Protein AF-A0A957J3D4-F1 (afdb_monomer_lite)

Secondary structure (DSSP, 8-state):
-HHHHHHHHHHHHHHHHTSS--------------------------PPPPPPPPP-----------------------TTS----SS----GGG-SSHHHHHHHHHHHHHHHSS-SS--SSS-SS---TT--

pLDDT: mean 73.45, std 18.96, range [40.5, 98.0]

Structure (mmCIF, N/CA/C/O backbone):
data_AF-A0A957J3D4-F1
#
_entry.id   AF-A0A957J3D4-F1
#
loop_
_atom_site.group_PDB
_atom_site.id
_atom_site.type_symbol
_atom_site.label_atom_id
_atom_site.label_alt_id
_atom_site.label_comp_id
_atom_site.label_asym_id
_atom_site.label_entity_id
_atom_site.label_seq_id
_atom_site.pdbx_PDB_ins_code
_atom_site.Cartn_x
_atom_site.Cartn_y
_atom_site.Cartn_z
_atom_site.occupancy
_atom_site.B_iso_or_equiv
_atom_site.auth_seq_id
_atom_site.auth_comp_id
_atom_site.auth_asym_id
_atom_site.auth_atom_id
_atom_site.pdbx_PDB_model_num
ATOM 1 N N . MET A 1 1 ? 39.868 -39.308 -20.611 1.00 60.09 1 MET A N 1
ATOM 2 C CA . MET A 1 1 ? 39.806 -38.035 -21.366 1.00 60.09 1 MET A CA 1
ATOM 3 C C . MET A 1 1 ? 39.027 -36.911 -20.668 1.00 60.09 1 MET A C 1
ATOM 5 O O . MET A 1 1 ? 39.519 -35.801 -20.708 1.00 60.09 1 MET A O 1
ATOM 9 N N . GLY A 1 2 ? 37.89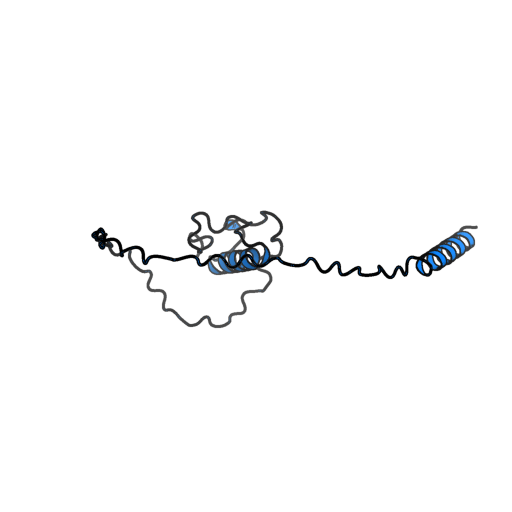3 -37.136 -19.983 1.00 60.03 2 GLY A N 1
ATOM 10 C CA . GLY A 1 2 ? 37.040 -36.027 -19.489 1.00 60.03 2 GLY A CA 1
ATOM 11 C C . GLY A 1 2 ? 37.547 -35.177 -18.306 1.00 60.03 2 GLY A C 1
ATOM 12 O O . GLY A 1 2 ? 37.153 -34.024 -18.177 1.00 60.03 2 GLY A O 1
ATOM 13 N N . ARG A 1 3 ? 38.441 -35.696 -17.450 1.00 62.94 3 ARG A N 1
ATOM 14 C CA . ARG A 1 3 ? 38.969 -34.930 -16.298 1.00 62.94 3 ARG A CA 1
ATOM 15 C C . ARG A 1 3 ? 40.010 -33.877 -16.693 1.00 62.94 3 ARG A C 1
ATOM 17 O O . ARG A 1 3 ? 40.103 -32.849 -16.040 1.00 62.94 3 ARG A O 1
ATOM 24 N N . LEU A 1 4 ? 40.753 -34.115 -17.777 1.00 59.59 4 LEU A N 1
ATOM 25 C CA . LEU A 1 4 ? 41.771 -33.184 -18.270 1.00 59.59 4 LEU A CA 1
ATOM 26 C C . LEU A 1 4 ? 41.123 -31.978 -18.972 1.00 59.59 4 LEU A C 1
ATOM 28 O O . LEU A 1 4 ? 41.558 -30.847 -18.791 1.00 59.59 4 LEU A O 1
ATOM 32 N N . THR A 1 5 ? 40.027 -32.209 -19.701 1.00 61.81 5 THR A N 1
ATOM 33 C CA . THR A 1 5 ? 39.263 -31.163 -20.397 1.00 61.81 5 THR A CA 1
ATOM 34 C C . THR A 1 5 ? 38.594 -30.190 -19.421 1.00 61.81 5 THR A C 1
ATOM 36 O O . THR A 1 5 ? 38.610 -28.987 -19.656 1.00 61.81 5 THR A O 1
ATOM 39 N N . ALA A 1 6 ? 38.065 -30.687 -18.297 1.00 67.69 6 ALA A N 1
ATOM 40 C CA . ALA A 1 6 ? 37.420 -29.852 -17.281 1.00 67.69 6 ALA A CA 1
ATOM 41 C C . ALA A 1 6 ? 38.406 -28.906 -16.571 1.00 67.69 6 ALA A C 1
ATOM 43 O O . ALA A 1 6 ? 38.085 -27.742 -16.355 1.00 67.69 6 ALA A O 1
ATOM 44 N N . VAL A 1 7 ? 39.624 -29.368 -16.265 1.00 71.56 7 VAL A N 1
ATOM 45 C CA . VAL A 1 7 ? 40.654 -28.534 -15.617 1.00 71.56 7 VAL A CA 1
ATOM 46 C C . VAL A 1 7 ? 41.143 -27.430 -16.557 1.00 71.56 7 VAL A C 1
ATOM 48 O O . VAL A 1 7 ? 41.279 -26.289 -16.130 1.00 71.56 7 VAL A O 1
ATOM 51 N N . ILE A 1 8 ? 41.323 -27.730 -17.848 1.00 70.31 8 ILE A N 1
ATOM 52 C CA . ILE A 1 8 ? 41.746 -26.737 -18.850 1.00 70.31 8 ILE A CA 1
ATOM 53 C C . ILE A 1 8 ? 40.672 -25.656 -19.044 1.00 70.31 8 ILE A C 1
ATOM 55 O O . ILE A 1 8 ? 41.004 -24.475 -19.093 1.00 70.31 8 ILE A O 1
ATOM 59 N N . ILE A 1 9 ? 39.389 -26.032 -19.098 1.00 68.12 9 ILE A N 1
ATOM 60 C CA . ILE A 1 9 ? 38.284 -25.069 -19.234 1.00 68.12 9 ILE A CA 1
ATOM 61 C C . ILE A 1 9 ? 38.184 -24.172 -17.995 1.00 68.12 9 ILE A C 1
ATOM 63 O O . ILE A 1 9 ? 38.050 -22.961 -18.144 1.00 68.12 9 ILE A O 1
ATOM 67 N N . ILE A 1 10 ? 38.309 -24.732 -16.787 1.00 67.19 10 ILE A N 1
ATOM 68 C CA . ILE A 1 10 ? 38.270 -23.953 -15.540 1.00 67.19 10 ILE A CA 1
ATOM 69 C C . ILE A 1 10 ? 39.477 -23.004 -15.459 1.00 67.19 10 ILE A C 1
ATOM 71 O O . ILE A 1 10 ? 39.300 -21.825 -15.165 1.00 67.19 10 ILE A O 1
ATOM 75 N N . SER A 1 11 ? 40.687 -23.461 -15.797 1.00 64.62 11 SER A N 1
ATOM 76 C CA . SER A 1 11 ? 41.880 -22.601 -15.821 1.00 64.62 11 SER A CA 1
ATOM 77 C C . SER A 1 11 ? 41.796 -21.480 -16.864 1.00 64.62 11 SER A C 1
ATOM 79 O O . SER A 1 11 ? 42.238 -20.367 -16.584 1.00 64.62 11 SER A O 1
ATOM 81 N N . LEU A 1 12 ? 41.201 -21.731 -18.035 1.00 64.69 12 LEU A N 1
ATOM 82 C CA . LEU A 1 12 ? 40.976 -20.694 -19.048 1.00 64.69 12 LEU A CA 1
ATOM 83 C C . LEU A 1 12 ? 39.881 -19.701 -18.624 1.00 64.69 12 LEU A C 1
ATOM 85 O O . LEU A 1 12 ? 40.039 -18.505 -18.854 1.00 64.69 12 LEU A O 1
ATOM 89 N N . LEU A 1 13 ? 38.820 -20.155 -17.947 1.00 60.91 13 LEU A N 1
ATOM 90 C CA . LEU A 1 13 ? 37.770 -19.274 -17.418 1.00 60.91 13 LEU A CA 1
ATOM 91 C C . LEU A 1 13 ? 38.302 -18.321 -16.337 1.00 60.91 13 LEU A C 1
ATOM 93 O O . LEU A 1 13 ? 37.960 -17.142 -16.342 1.00 60.91 13 LEU A O 1
ATOM 97 N N . PHE A 1 14 ? 39.176 -18.803 -15.448 1.00 58.62 14 PHE A N 1
ATOM 98 C CA . PHE A 1 14 ? 39.793 -17.966 -14.412 1.00 58.62 14 PHE A CA 1
ATOM 99 C C . PHE A 1 14 ? 40.792 -16.942 -14.976 1.00 58.62 14 PHE A C 1
ATOM 101 O O . PHE A 1 14 ? 40.936 -15.863 -14.404 1.00 58.62 14 PHE A O 1
ATOM 108 N N . LEU A 1 15 ? 41.438 -17.227 -16.113 1.00 54.91 15 LEU A N 1
ATOM 109 C CA . LEU A 1 15 ? 42.346 -16.280 -16.770 1.00 54.91 15 LEU A CA 1
ATOM 110 C C . LEU A 1 15 ? 41.597 -15.084 -17.397 1.00 54.91 15 LEU A C 1
ATOM 112 O O . LEU A 1 15 ? 42.123 -13.974 -17.423 1.00 54.91 15 LEU A O 1
ATOM 116 N N . PHE A 1 16 ? 40.361 -15.286 -17.869 1.00 53.38 16 PHE A N 1
ATOM 117 C CA . PHE A 1 16 ? 39.562 -14.233 -18.513 1.00 53.38 16 PHE A CA 1
ATOM 118 C C . PHE A 1 16 ? 38.962 -13.208 -17.534 1.00 53.38 16 PHE A C 1
ATOM 120 O O . PHE A 1 16 ? 38.692 -12.079 -17.938 1.00 53.38 16 PHE A O 1
ATOM 127 N N . VAL A 1 17 ? 38.790 -13.548 -16.251 1.00 55.28 17 VAL A N 1
ATOM 128 C CA . VAL A 1 17 ? 38.178 -12.641 -15.255 1.00 55.28 17 VAL A CA 1
ATOM 129 C C . VAL A 1 17 ? 39.142 -11.533 -14.791 1.00 55.28 17 VAL A C 1
ATOM 131 O O . VAL A 1 17 ? 38.692 -10.473 -14.367 1.00 55.28 17 VAL A O 1
ATOM 134 N N . ALA A 1 18 ? 40.462 -11.714 -14.912 1.00 54.38 18 ALA A N 1
ATOM 135 C CA . ALA A 1 18 ? 41.445 -10.788 -14.331 1.00 54.38 18 ALA A CA 1
ATOM 136 C C . ALA A 1 18 ? 41.896 -9.623 -15.242 1.00 54.38 18 ALA A C 1
ATOM 138 O O . ALA A 1 18 ? 42.613 -8.744 -14.772 1.00 54.38 18 ALA A O 1
ATOM 139 N N . VAL A 1 19 ? 41.518 -9.594 -16.529 1.00 57.97 19 VAL A N 1
ATOM 140 C CA . VAL A 1 19 ? 42.089 -8.638 -17.514 1.00 57.97 19 VAL A CA 1
ATOM 141 C C . VAL A 1 19 ? 41.066 -7.603 -18.029 1.00 57.97 19 VAL A C 1
ATOM 143 O O . VAL A 1 19 ? 41.390 -6.731 -18.832 1.00 57.97 19 VAL A O 1
ATOM 146 N N . GLY A 1 20 ? 39.819 -7.634 -17.554 1.00 54.50 20 GLY A N 1
ATOM 147 C CA . GLY A 1 20 ? 38.741 -6.797 -18.084 1.00 54.50 20 GLY A CA 1
ATOM 148 C C . GLY A 1 20 ? 38.520 -5.469 -17.353 1.00 54.50 20 GLY A C 1
ATOM 149 O O . GLY A 1 20 ? 37.777 -5.429 -16.383 1.00 54.50 20 GLY A O 1
ATOM 150 N N . PHE A 1 21 ? 39.049 -4.386 -17.930 1.00 53.34 21 PHE A N 1
ATOM 151 C CA . PHE A 1 21 ? 38.517 -3.012 -17.863 1.00 53.34 21 PHE A CA 1
ATOM 152 C C . PHE A 1 21 ? 38.708 -2.199 -16.569 1.00 53.34 21 PHE A C 1
ATOM 154 O O . PHE A 1 21 ? 37.761 -1.835 -15.878 1.00 53.34 21 PHE A O 1
ATOM 161 N N . ALA A 1 22 ? 39.943 -1.744 -16.349 1.00 52.41 22 ALA A N 1
ATOM 162 C CA . ALA A 1 22 ? 40.174 -0.433 -15.747 1.00 52.41 22 ALA A CA 1
ATOM 163 C C . ALA A 1 22 ? 40.125 0.638 -16.854 1.00 52.41 22 ALA A C 1
ATOM 165 O O . ALA A 1 22 ? 41.043 0.734 -17.666 1.00 52.41 22 ALA A O 1
ATOM 166 N N . ALA A 1 23 ? 39.059 1.439 -16.891 1.00 62.59 23 ALA A N 1
ATOM 167 C CA . ALA A 1 23 ? 38.985 2.658 -17.693 1.00 62.59 23 ALA A CA 1
ATOM 168 C C . ALA A 1 23 ? 38.685 3.845 -16.761 1.00 62.59 23 ALA A C 1
ATOM 170 O O . ALA A 1 23 ? 37.575 3.930 -16.238 1.00 62.59 23 ALA A O 1
ATOM 171 N N . PRO A 1 24 ? 39.641 4.758 -16.511 1.00 55.19 24 PRO A N 1
ATOM 172 C CA . PRO A 1 24 ? 39.335 6.031 -15.881 1.00 55.19 24 PRO A CA 1
ATOM 173 C C . PRO A 1 24 ? 38.788 6.989 -16.947 1.00 55.19 24 PRO A C 1
ATOM 175 O O . PRO A 1 24 ? 39.528 7.517 -17.776 1.00 55.19 24 PRO A O 1
ATOM 178 N N . SER A 1 25 ? 37.474 7.201 -16.940 1.00 59.31 25 SER A N 1
ATOM 179 C CA . SER A 1 25 ? 36.830 8.250 -17.729 1.00 59.31 25 SER A CA 1
ATOM 180 C C . SER A 1 25 ? 37.227 9.612 -17.159 1.00 59.31 25 SER A C 1
ATOM 182 O O . SER A 1 25 ? 36.832 9.970 -16.050 1.00 59.31 25 SER A O 1
ATOM 184 N N . ALA A 1 26 ? 38.030 10.360 -17.912 1.00 55.94 26 ALA A N 1
ATOM 185 C CA . ALA A 1 26 ? 38.356 11.750 -17.630 1.00 55.94 26 ALA A CA 1
ATOM 186 C C . ALA A 1 26 ? 37.071 12.597 -17.604 1.00 55.94 26 ALA A C 1
ATOM 188 O O . ALA A 1 26 ? 36.342 12.662 -18.594 1.00 55.94 26 ALA A O 1
ATOM 189 N N . GLN A 1 27 ? 36.792 13.242 -16.472 1.00 54.44 27 GLN A N 1
ATOM 190 C CA . GLN A 1 27 ? 35.750 14.260 -16.365 1.00 54.44 27 GLN A CA 1
ATOM 191 C C . GLN A 1 27 ? 36.258 15.536 -17.048 1.00 54.44 27 GLN A C 1
ATOM 193 O O . GLN A 1 27 ? 37.326 16.044 -16.714 1.00 54.44 27 GLN A O 1
ATOM 198 N N . SER A 1 28 ? 35.522 16.020 -18.048 1.00 53.09 28 SER A N 1
ATOM 199 C CA . SER A 1 28 ? 35.692 17.362 -18.610 1.00 53.09 28 SER A CA 1
ATOM 200 C C . SER A 1 28 ? 34.577 18.242 -18.067 1.00 53.09 28 SER A C 1
ATOM 202 O O . SER A 1 28 ? 33.459 18.216 -18.579 1.00 53.09 28 SER A O 1
ATOM 204 N N . ASP A 1 29 ? 34.881 19.012 -17.026 1.00 57.81 29 ASP A N 1
ATOM 205 C CA . ASP A 1 29 ? 34.014 20.080 -16.539 1.00 57.81 29 ASP A CA 1
ATOM 206 C C . ASP A 1 29 ? 34.038 21.240 -17.542 1.00 57.81 29 ASP A C 1
ATOM 208 O O . ASP A 1 29 ? 34.923 22.098 -17.535 1.00 57.81 29 ASP A O 1
ATOM 212 N N . VAL A 1 30 ? 33.063 21.260 -18.450 1.00 56.44 30 VAL A N 1
ATOM 213 C CA . VAL A 1 30 ? 32.801 22.423 -19.301 1.00 56.44 30 VAL A CA 1
ATOM 214 C C . VAL A 1 30 ? 31.987 23.416 -18.479 1.00 56.44 30 VAL A C 1
ATOM 216 O O . VAL A 1 30 ? 30.764 23.332 -18.393 1.00 56.44 30 VAL A O 1
ATOM 219 N N . ALA A 1 31 ? 32.681 24.366 -17.859 1.00 57.16 31 ALA A N 1
ATOM 220 C CA . ALA A 1 31 ? 32.061 25.521 -17.228 1.00 57.16 31 ALA A CA 1
ATOM 221 C C . ALA A 1 31 ? 31.404 26.406 -18.303 1.00 57.16 31 ALA A C 1
ATOM 223 O O . ALA A 1 31 ? 32.066 27.177 -18.999 1.00 57.16 31 ALA A O 1
ATOM 224 N N . THR A 1 32 ? 30.087 26.295 -18.453 1.00 65.00 32 THR A N 1
ATOM 225 C CA . THR A 1 32 ? 29.286 27.238 -19.241 1.00 65.00 32 THR A CA 1
ATOM 226 C C . THR A 1 32 ? 29.108 28.544 -18.458 1.00 65.00 32 THR A C 1
ATOM 228 O O . THR A 1 32 ? 28.650 28.487 -17.313 1.00 65.00 32 THR A O 1
ATOM 231 N N . PRO A 1 33 ? 29.395 29.730 -19.026 1.00 60.59 33 PRO A N 1
ATOM 232 C CA . PRO A 1 33 ? 29.060 30.986 -18.370 1.00 60.59 33 PRO A CA 1
ATOM 233 C C . PRO A 1 33 ? 27.540 31.195 -18.402 1.00 60.59 33 PRO A C 1
ATOM 235 O O . PRO A 1 33 ? 26.954 31.455 -19.453 1.00 60.59 33 PRO A O 1
ATOM 238 N N . VAL A 1 34 ? 26.891 31.085 -17.241 1.00 63.59 34 VAL A N 1
ATOM 239 C CA . VAL A 1 34 ? 25.493 31.497 -17.063 1.00 63.59 34 VAL A CA 1
ATOM 240 C C . VAL A 1 34 ? 25.444 33.022 -17.153 1.00 63.59 34 VAL A C 1
ATOM 242 O O . VAL A 1 34 ? 25.849 33.733 -16.235 1.00 63.59 34 VAL A O 1
ATOM 245 N N . VAL A 1 35 ? 24.969 33.535 -18.286 1.00 60.44 35 VAL A N 1
ATOM 246 C CA . VAL A 1 35 ? 24.679 34.959 -18.480 1.00 60.44 35 VAL A CA 1
ATOM 247 C C . VAL A 1 35 ? 23.399 35.283 -17.709 1.00 60.44 35 VAL A C 1
ATOM 249 O O . VAL A 1 35 ? 22.290 35.043 -18.184 1.00 60.44 35 VAL A O 1
ATOM 252 N N . ILE A 1 36 ? 23.549 35.798 -16.488 1.00 62.97 36 ILE A N 1
ATOM 253 C CA . ILE A 1 36 ? 22.423 36.207 -15.642 1.00 62.97 36 ILE A CA 1
ATOM 254 C C . ILE A 1 36 ? 21.930 37.579 -16.115 1.00 62.97 36 ILE A C 1
ATOM 256 O O . ILE A 1 36 ? 22.400 38.624 -15.663 1.00 62.97 36 ILE A O 1
ATOM 260 N N . ILE A 1 37 ? 20.975 37.571 -17.040 1.00 62.22 37 ILE A N 1
ATOM 261 C CA . ILE A 1 37 ? 20.265 38.765 -17.510 1.00 62.22 37 ILE A CA 1
ATOM 262 C C . ILE A 1 37 ? 19.408 39.306 -16.352 1.00 62.22 37 ILE A C 1
ATOM 264 O O . ILE A 1 37 ? 18.301 38.836 -16.104 1.00 62.22 37 ILE A O 1
ATOM 268 N N . HIS A 1 38 ? 19.942 40.270 -15.597 1.00 62.84 38 HIS A N 1
ATOM 269 C CA . HIS A 1 38 ? 19.211 40.990 -14.551 1.00 62.84 38 HIS A CA 1
ATOM 270 C C . HIS A 1 38 ? 18.255 41.999 -15.196 1.00 62.84 38 HIS A C 1
ATOM 272 O O . HIS A 1 38 ? 18.585 43.175 -15.347 1.00 62.84 38 HIS A O 1
ATOM 278 N N . LEU A 1 39 ? 17.067 41.543 -15.589 1.00 68.38 39 LEU A N 1
ATOM 279 C CA . LEU A 1 39 ? 15.963 42.443 -15.903 1.00 68.38 39 LEU A CA 1
ATOM 280 C C . LEU A 1 39 ? 15.158 42.689 -14.615 1.00 68.38 39 LEU A C 1
ATOM 282 O O . LEU A 1 39 ? 14.777 41.715 -13.962 1.00 68.38 39 LEU A O 1
ATOM 286 N N . PRO A 1 40 ? 14.888 43.946 -14.211 1.00 68.38 40 PRO A N 1
ATOM 287 C CA . PRO A 1 40 ? 14.060 44.209 -13.043 1.00 68.38 40 PRO A CA 1
ATOM 288 C C . PRO A 1 40 ? 12.616 43.805 -13.354 1.00 68.38 40 PRO A C 1
ATOM 290 O O . PRO A 1 40 ? 11.874 44.533 -14.013 1.00 68.38 40 PRO A O 1
ATOM 293 N N . ILE A 1 41 ? 12.216 42.620 -12.892 1.00 63.00 41 ILE A N 1
ATOM 294 C CA . ILE A 1 41 ? 10.819 42.191 -12.903 1.00 63.00 41 ILE A CA 1
ATOM 295 C C . ILE A 1 41 ? 10.095 43.027 -11.844 1.00 63.00 41 ILE A C 1
ATOM 297 O O . ILE A 1 41 ? 10.197 42.770 -10.646 1.00 63.00 41 ILE A O 1
ATOM 301 N N . ILE A 1 42 ? 9.376 44.055 -12.288 1.00 63.16 42 ILE A N 1
ATOM 302 C CA . ILE A 1 42 ? 8.444 44.799 -11.439 1.00 63.16 42 ILE A CA 1
ATOM 303 C C . ILE A 1 42 ? 7.187 43.935 -11.291 1.00 63.16 42 ILE A C 1
ATOM 305 O O . ILE A 1 42 ? 6.302 43.952 -12.143 1.00 63.16 42 ILE A O 1
ATOM 309 N N . ILE A 1 43 ? 7.129 43.139 -10.222 1.00 61.59 43 ILE A N 1
ATOM 310 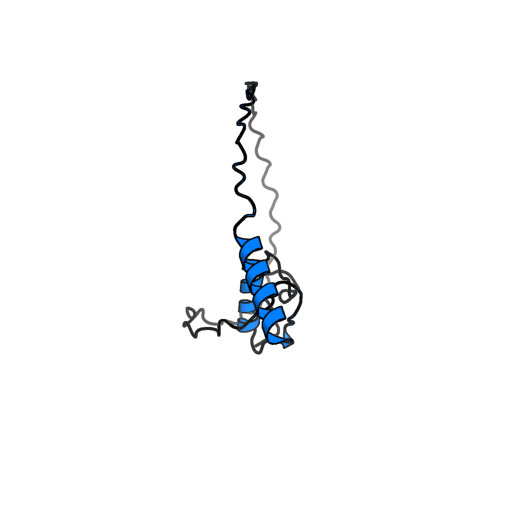C CA . ILE A 1 43 ? 5.948 42.351 -9.856 1.00 61.59 43 ILE A CA 1
ATOM 311 C C . ILE A 1 43 ? 4.967 43.302 -9.158 1.00 61.59 43 ILE A C 1
ATOM 313 O O . ILE A 1 43 ? 5.208 43.730 -8.031 1.00 61.59 43 ILE A O 1
ATOM 317 N N . GLN A 1 44 ? 3.877 43.680 -9.828 1.00 72.31 44 GLN A N 1
ATOM 318 C CA . GLN A 1 44 ? 2.775 44.388 -9.172 1.00 72.31 44 GLN A CA 1
ATOM 319 C C . GLN A 1 44 ? 1.977 43.400 -8.300 1.00 72.31 44 GLN A C 1
ATOM 321 O O . GLN A 1 44 ? 1.737 42.274 -8.741 1.00 72.31 44 GLN A O 1
ATOM 326 N N . PRO A 1 45 ? 1.542 43.782 -7.083 1.00 64.88 45 PRO A N 1
ATOM 327 C CA . PRO A 1 45 ? 0.683 42.935 -6.268 1.00 64.88 45 PRO A CA 1
ATOM 328 C C . PRO A 1 45 ? -0.689 42.814 -6.934 1.00 64.88 45 PRO A C 1
ATOM 330 O O . PRO A 1 45 ? -1.422 43.792 -7.084 1.00 64.88 45 PRO A O 1
ATOM 333 N N . ILE A 1 46 ? -1.023 41.596 -7.347 1.00 67.25 46 ILE A N 1
ATOM 334 C CA . ILE A 1 46 ? -2.333 41.245 -7.886 1.00 67.25 46 ILE A CA 1
ATOM 335 C C . ILE A 1 46 ? -3.322 41.379 -6.723 1.00 67.25 46 ILE A C 1
ATOM 337 O O . ILE A 1 46 ? -3.206 40.672 -5.723 1.00 67.25 46 ILE A O 1
ATOM 341 N N . GLY A 1 47 ? -4.242 42.342 -6.820 1.00 66.00 47 GLY A N 1
ATOM 342 C CA . GLY A 1 47 ? -5.276 42.563 -5.813 1.00 66.00 47 GLY A CA 1
ATOM 343 C C . GLY A 1 47 ? -6.039 41.270 -5.521 1.00 66.00 47 GLY A C 1
ATOM 344 O O . GLY A 1 47 ? -6.426 40.549 -6.440 1.00 66.00 47 GLY A O 1
ATOM 345 N N . SER A 1 48 ? -6.214 40.971 -4.234 1.00 74.75 48 SER A N 1
ATOM 346 C CA . SER A 1 48 ? -6.886 39.761 -3.757 1.00 74.75 48 SER A CA 1
ATOM 347 C C . SER A 1 48 ? -8.309 39.674 -4.327 1.00 74.75 48 SER A C 1
ATOM 349 O O . SER A 1 48 ? -9.052 40.655 -4.209 1.00 74.75 48 SER A O 1
ATOM 351 N N . PRO A 1 49 ? -8.729 38.537 -4.915 1.00 77.69 49 PRO A N 1
ATOM 352 C CA . PRO A 1 49 ? -10.114 38.370 -5.333 1.00 77.69 49 PRO A CA 1
ATOM 353 C C . PRO A 1 49 ? -11.044 38.400 -4.105 1.00 77.69 49 PRO A C 1
ATOM 355 O O . PRO A 1 49 ? -10.638 37.972 -3.018 1.00 77.69 49 PRO A O 1
ATOM 358 N N . PRO A 1 50 ? -12.281 38.911 -4.248 1.00 77.56 50 PRO A N 1
ATOM 359 C CA . PRO A 1 50 ? -13.270 38.877 -3.176 1.00 77.56 50 PRO A CA 1
ATOM 360 C C . PRO A 1 50 ? -13.584 37.419 -2.792 1.00 77.56 50 PRO A C 1
ATOM 362 O O . PRO A 1 50 ? -13.616 36.558 -3.676 1.00 77.56 50 PRO A O 1
ATOM 365 N N . PRO A 1 51 ? -13.826 37.115 -1.503 1.00 73.62 51 PRO A N 1
ATOM 366 C CA . PRO A 1 51 ? -14.194 35.768 -1.088 1.00 73.62 51 PRO A CA 1
ATOM 367 C C . PRO A 1 51 ? -15.536 35.384 -1.722 1.00 73.62 51 PRO A C 1
ATOM 369 O O . PRO A 1 51 ? -16.560 36.031 -1.495 1.00 73.62 51 PRO A O 1
ATOM 372 N N . LEU A 1 52 ? -15.517 34.333 -2.542 1.00 74.19 52 LEU A N 1
ATOM 373 C CA . LEU A 1 52 ? -16.718 33.688 -3.064 1.00 74.19 52 LEU A CA 1
ATOM 374 C C . LEU A 1 52 ? -17.493 33.069 -1.881 1.00 74.19 52 LEU A C 1
ATOM 376 O O . LEU A 1 52 ? -16.855 32.458 -1.021 1.00 74.19 52 LEU A O 1
ATOM 380 N N . PRO A 1 53 ? -18.832 33.203 -1.790 1.00 67.25 53 PRO A N 1
ATOM 381 C CA . PRO A 1 53 ? -19.594 32.570 -0.720 1.00 67.25 53 PRO A CA 1
ATOM 382 C C . PRO A 1 53 ? -19.455 31.047 -0.813 1.00 67.25 53 PRO A C 1
ATOM 384 O O . PRO A 1 53 ? -19.848 30.430 -1.803 1.00 67.25 53 PRO A O 1
ATOM 387 N N . THR A 1 54 ? -18.882 30.446 0.227 1.00 70.88 54 THR A N 1
ATOM 388 C CA . THR A 1 54 ? -18.757 28.997 0.383 1.00 70.88 54 THR A CA 1
ATOM 389 C C . THR A 1 54 ? -20.155 28.368 0.430 1.00 70.88 54 THR A C 1
ATOM 391 O O . THR A 1 54 ? -20.947 28.755 1.296 1.00 70.88 54 THR A O 1
ATOM 394 N N . PRO A 1 55 ? -20.503 27.406 -0.446 1.00 63.00 55 PRO A N 1
ATOM 395 C CA . PRO A 1 55 ? -21.727 26.638 -0.274 1.00 63.00 55 PRO A CA 1
ATOM 396 C C . PRO A 1 55 ? -21.622 25.833 1.025 1.00 63.00 55 PRO A C 1
ATOM 398 O O . PRO A 1 55 ? -20.749 24.982 1.186 1.00 63.00 55 PRO A O 1
ATOM 401 N N . LEU A 1 56 ? -22.508 26.136 1.973 1.00 65.00 56 LEU A N 1
ATOM 402 C CA . LEU A 1 56 ? -22.657 25.402 3.222 1.00 65.00 56 LEU A CA 1
ATOM 403 C C . LEU A 1 56 ? -23.301 24.048 2.908 1.00 65.00 56 LEU A C 1
ATOM 405 O O . LEU A 1 56 ? -24.524 23.927 2.859 1.00 65.00 56 LEU A O 1
ATOM 409 N N . LEU A 1 57 ? -22.476 23.034 2.658 1.00 47.31 57 LEU A N 1
ATOM 410 C CA . LEU A 1 57 ? -22.944 21.656 2.601 1.00 47.31 57 LEU A CA 1
ATOM 411 C C . LEU A 1 57 ? -23.327 21.228 4.020 1.00 47.31 57 LEU A C 1
ATOM 413 O O . LEU A 1 57 ? -22.485 21.107 4.909 1.00 47.31 57 LEU A O 1
ATOM 417 N N . THR A 1 58 ? -24.625 21.029 4.234 1.00 58.62 58 THR A N 1
ATOM 418 C CA . THR A 1 58 ? -25.169 20.365 5.417 1.00 58.62 58 THR A CA 1
ATOM 419 C C . THR A 1 58 ? -24.652 18.929 5.443 1.00 58.62 58 THR A C 1
ATOM 421 O O . THR A 1 58 ? -25.184 18.054 4.762 1.00 58.62 58 THR A O 1
ATOM 424 N N . ALA A 1 59 ? -23.598 18.688 6.224 1.00 46.69 59 ALA A N 1
ATOM 425 C CA . ALA A 1 59 ? -23.146 17.348 6.558 1.00 46.69 59 ALA A CA 1
ATOM 426 C C . ALA A 1 59 ? -24.261 16.645 7.346 1.00 46.69 59 ALA A C 1
ATOM 428 O O . ALA A 1 59 ? -24.497 16.924 8.521 1.00 46.69 59 ALA A O 1
ATOM 429 N N . THR A 1 60 ? -24.985 15.757 6.670 1.00 48.31 60 THR A N 1
ATOM 430 C CA . THR A 1 60 ? -25.817 14.758 7.338 1.00 48.31 60 THR A CA 1
ATOM 431 C C . THR A 1 60 ? -24.854 13.768 7.980 1.00 48.31 60 THR A C 1
ATOM 433 O O . THR A 1 60 ? -24.067 13.137 7.280 1.00 48.31 60 THR A O 1
ATOM 436 N N . ALA A 1 61 ? -24.859 13.705 9.311 1.00 42.31 61 ALA A N 1
ATOM 437 C CA . ALA A 1 61 ? -24.009 12.814 10.087 1.00 42.31 61 ALA A CA 1
ATOM 438 C C . ALA A 1 61 ? -24.226 11.356 9.650 1.00 42.31 61 ALA A C 1
ATOM 440 O O . ALA A 1 61 ? -25.290 10.780 9.879 1.00 42.31 61 ALA A O 1
ATOM 441 N N . SER A 1 62 ? -23.206 10.783 9.015 1.00 53.69 62 SER A N 1
ATOM 442 C CA . SER A 1 62 ? -23.057 9.341 8.841 1.00 53.69 62 SER A CA 1
ATOM 443 C C . SER A 1 62 ? -22.728 8.727 10.209 1.00 53.69 62 SER A C 1
ATOM 445 O O . SER A 1 62 ? -21.938 9.326 10.949 1.00 53.69 62 SER A O 1
ATOM 447 N N . PRO A 1 63 ? -23.335 7.595 10.613 1.00 50.06 63 PRO A N 1
ATOM 448 C CA . PRO A 1 63 ? -23.045 6.991 11.903 1.00 50.06 63 PRO A CA 1
ATOM 449 C C . PRO A 1 6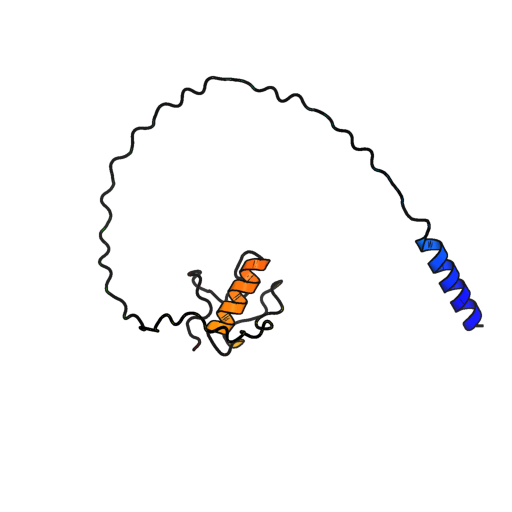3 ? -21.595 6.507 11.922 1.00 50.06 63 PRO A C 1
ATOM 451 O O . PRO A 1 63 ? -21.221 5.565 11.235 1.00 50.06 63 PRO A O 1
ATOM 454 N N . THR A 1 64 ? -20.787 7.162 12.744 1.00 47.31 64 THR A N 1
ATOM 455 C CA . THR A 1 64 ? -19.482 6.694 13.196 1.00 47.31 64 THR A CA 1
ATOM 456 C C . THR A 1 64 ? -19.631 5.287 13.792 1.00 47.31 64 THR A C 1
ATOM 458 O O . THR A 1 64 ? -20.282 5.160 14.836 1.00 47.31 64 THR A O 1
ATOM 461 N N . PRO A 1 65 ? -19.016 4.221 13.243 1.00 50.22 65 PRO A N 1
ATOM 462 C CA . PRO A 1 65 ? -18.600 3.132 14.103 1.00 50.22 65 PRO A CA 1
ATOM 463 C C . PRO A 1 65 ? -17.515 3.715 15.006 1.00 50.22 65 PRO A C 1
ATOM 465 O O . PRO A 1 65 ? -16.387 3.982 14.602 1.00 50.22 65 PRO A O 1
ATOM 468 N N . SER A 1 66 ? -17.918 4.013 16.236 1.00 53.47 66 SER A N 1
ATOM 469 C CA . SER A 1 66 ? -17.048 4.411 17.331 1.00 53.47 66 SER A CA 1
ATOM 470 C C . SER A 1 66 ? -16.153 3.226 17.700 1.00 53.47 66 SER A C 1
ATOM 472 O O . SER A 1 66 ? -16.376 2.557 18.707 1.00 53.47 66 SER A O 1
ATOM 474 N N . GLY A 1 67 ? -15.151 2.950 16.870 1.00 47.22 67 GLY A N 1
ATOM 475 C CA . GLY A 1 67 ? -13.977 2.189 17.255 1.00 47.22 67 GLY A CA 1
ATOM 476 C C . GLY A 1 67 ? -13.061 3.126 18.026 1.00 47.22 67 GLY A C 1
ATOM 477 O O . GLY A 1 67 ? -12.464 4.032 17.456 1.00 47.22 67 GLY A O 1
ATOM 478 N N . THR A 1 68 ? -13.006 2.950 19.342 1.00 40.50 68 THR A N 1
ATOM 479 C CA . THR A 1 68 ? -12.000 3.543 20.222 1.00 40.50 68 THR A CA 1
ATOM 480 C C . THR A 1 68 ? -10.636 3.533 19.531 1.00 40.50 68 THR A C 1
ATOM 482 O O . THR A 1 68 ? -10.126 2.459 19.219 1.00 40.50 68 THR A O 1
ATOM 485 N N . ALA A 1 69 ? -10.038 4.709 19.321 1.00 47.34 69 ALA A N 1
ATOM 486 C CA . ALA A 1 69 ? -8.633 4.840 18.951 1.00 47.34 69 ALA A CA 1
ATOM 487 C C . ALA A 1 69 ? -7.777 4.345 20.126 1.00 47.34 69 ALA A C 1
ATOM 489 O O . ALA A 1 69 ? -7.308 5.115 20.965 1.00 47.34 69 ALA A O 1
ATOM 490 N N . VAL A 1 70 ? -7.648 3.025 20.231 1.00 45.19 70 VAL A N 1
ATOM 491 C CA . VAL A 1 70 ? -6.600 2.386 21.010 1.00 45.19 70 VAL A CA 1
ATOM 492 C C . VAL A 1 70 ? -5.316 2.645 20.218 1.00 45.19 70 VAL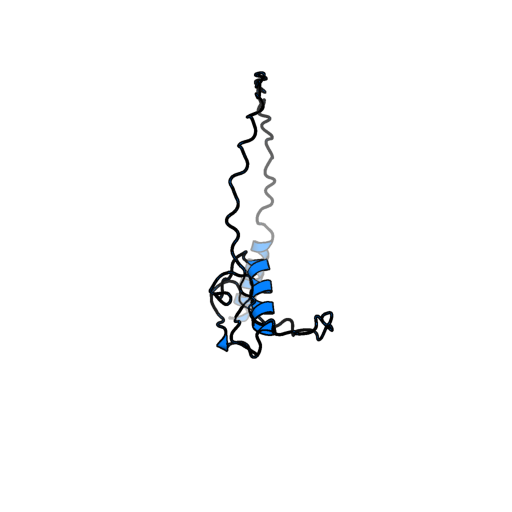 A C 1
ATOM 494 O O . VAL A 1 70 ? -5.302 2.375 19.014 1.00 45.19 70 VAL A O 1
ATOM 497 N N . PRO A 1 71 ? -4.253 3.202 20.829 1.00 49.12 71 PRO A N 1
ATOM 498 C CA . PRO A 1 71 ? -2.949 3.258 20.175 1.00 49.12 71 PRO A CA 1
ATOM 499 C C . PRO A 1 71 ? -2.621 1.842 19.695 1.00 49.12 71 PRO A C 1
ATOM 501 O O . PRO A 1 71 ? -2.870 0.912 20.469 1.00 49.12 71 PRO A O 1
ATOM 504 N N . PRO A 1 72 ? -2.137 1.646 18.454 1.00 51.09 72 PRO A N 1
ATOM 505 C CA . PRO A 1 72 ? -1.872 0.314 17.941 1.00 51.09 72 PRO A CA 1
ATOM 506 C C . PRO A 1 72 ? -0.951 -0.376 18.941 1.00 51.09 72 PRO A C 1
ATOM 508 O O . PRO A 1 72 ? 0.215 -0.022 19.100 1.00 51.09 72 PRO A O 1
ATOM 511 N N . THR A 1 73 ? -1.512 -1.323 19.693 1.00 44.78 73 THR A N 1
ATOM 512 C CA . THR A 1 73 ? -0.702 -2.327 20.358 1.00 44.78 73 THR A CA 1
ATOM 513 C C . THR A 1 73 ? 0.036 -2.972 19.205 1.00 44.78 73 THR A C 1
ATOM 515 O O . THR A 1 73 ? -0.629 -3.501 18.315 1.00 44.78 73 THR A O 1
ATOM 518 N N . GLU A 1 74 ? 1.365 -2.849 19.181 1.00 49.53 74 GLU A N 1
ATOM 519 C CA . GLU A 1 74 ? 2.278 -3.572 18.292 1.00 49.53 74 GLU A CA 1
ATOM 520 C C . GLU A 1 74 ? 2.074 -5.086 18.479 1.00 49.53 74 GLU A C 1
ATOM 522 O O . GLU A 1 74 ? 2.908 -5.817 19.005 1.00 49.53 74 GLU A O 1
ATOM 527 N N . THR A 1 75 ? 0.921 -5.592 18.059 1.00 49.50 75 THR A N 1
ATOM 528 C CA . THR A 1 75 ? 0.804 -6.946 17.565 1.00 49.50 75 THR A CA 1
ATOM 529 C C . THR A 1 75 ? 1.517 -6.853 16.240 1.00 49.50 75 THR A C 1
ATOM 531 O O . THR A 1 75 ? 0.983 -6.259 15.308 1.00 49.50 75 THR A O 1
ATOM 534 N N . ALA A 1 76 ? 2.776 -7.288 16.214 1.00 57.19 76 ALA A N 1
ATOM 535 C CA . ALA A 1 76 ? 3.593 -7.303 15.017 1.00 57.19 76 ALA A CA 1
ATOM 536 C C . ALA A 1 76 ? 2.776 -7.943 13.890 1.00 57.19 76 ALA A C 1
ATOM 538 O O . ALA A 1 76 ? 2.623 -9.165 13.845 1.00 57.19 76 ALA A O 1
ATOM 539 N N . VAL A 1 77 ? 2.201 -7.104 13.024 1.00 60.09 77 VAL A N 1
ATOM 540 C CA . VAL A 1 77 ? 1.555 -7.563 11.804 1.00 60.09 77 VAL A CA 1
ATOM 541 C C . VAL A 1 77 ? 2.659 -8.313 11.069 1.00 60.09 77 VAL A C 1
ATOM 543 O O . VAL A 1 77 ? 3.756 -7.759 10.912 1.00 60.09 77 VAL A O 1
ATOM 546 N N . PRO A 1 78 ? 2.458 -9.596 10.729 1.00 56.84 78 PRO A N 1
ATOM 547 C CA . PRO A 1 78 ? 3.511 -10.383 10.119 1.00 56.84 78 PRO A CA 1
ATOM 5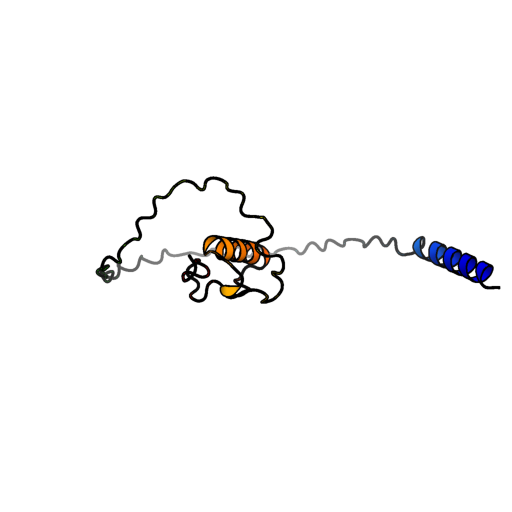48 C C . PRO A 1 78 ? 4.011 -9.625 8.892 1.00 56.84 78 PRO A C 1
ATOM 550 O O . PRO A 1 78 ? 3.238 -9.338 7.992 1.00 56.84 78 PRO A O 1
ATOM 553 N N . PHE A 1 79 ? 5.308 -9.315 8.843 1.00 53.28 79 PHE A N 1
ATOM 554 C CA . PHE A 1 79 ? 5.993 -8.565 7.772 1.00 53.28 79 PHE A CA 1
ATOM 555 C C . PHE A 1 79 ? 5.890 -9.222 6.368 1.00 53.28 79 PHE A C 1
ATOM 557 O O . PHE A 1 79 ? 6.561 -8.842 5.418 1.00 53.28 79 PHE A O 1
ATOM 564 N N . GLN A 1 80 ? 5.062 -10.252 6.227 1.00 63.22 80 GLN A N 1
ATOM 565 C CA . GLN A 1 80 ? 4.854 -11.049 5.028 1.00 63.22 80 GLN A CA 1
ATOM 566 C C . GLN A 1 80 ? 3.499 -10.765 4.368 1.00 63.22 80 GLN A C 1
ATOM 568 O O . GLN A 1 80 ? 3.044 -11.582 3.576 1.00 63.22 80 GLN A O 1
ATOM 573 N N . VAL A 1 81 ? 2.836 -9.647 4.687 1.00 75.81 81 VAL A N 1
ATOM 574 C CA . VAL A 1 81 ? 1.481 -9.394 4.166 1.00 75.81 81 VAL A CA 1
ATOM 575 C C . VAL A 1 81 ? 1.471 -9.237 2.644 1.00 75.81 81 VAL A C 1
ATOM 577 O O . VAL A 1 81 ? 0.555 -9.727 1.997 1.00 75.81 81 VAL A O 1
ATOM 580 N N . CYS A 1 82 ? 2.530 -8.665 2.056 1.00 85.94 82 CYS A N 1
ATOM 581 C CA . CYS A 1 82 ? 2.728 -8.630 0.607 1.00 85.94 82 CYS A CA 1
ATOM 582 C C . CYS A 1 82 ? 4.197 -8.790 0.216 1.00 85.94 82 CYS A C 1
ATOM 584 O O . CYS A 1 82 ? 5.078 -8.173 0.807 1.00 85.94 82 CYS A O 1
ATOM 586 N N . GLN A 1 83 ? 4.464 -9.652 -0.769 1.00 91.69 83 GLN A N 1
ATOM 587 C CA . GLN A 1 83 ? 5.820 -9.947 -1.265 1.00 91.69 83 GLN A CA 1
ATOM 588 C C . GLN A 1 83 ? 6.058 -9.438 -2.690 1.00 91.69 83 GLN A C 1
ATOM 590 O O . GLN A 1 83 ? 7.200 -9.281 -3.117 1.00 91.69 83 GLN A O 1
ATOM 595 N N . ILE A 1 84 ? 4.987 -9.202 -3.447 1.00 95.88 84 ILE A N 1
ATOM 596 C CA . ILE A 1 84 ? 5.045 -8.845 -4.863 1.00 95.88 84 ILE A CA 1
ATOM 597 C C . ILE A 1 84 ? 4.396 -7.479 -5.039 1.00 95.88 84 ILE A C 1
ATOM 599 O O . ILE A 1 84 ? 3.182 -7.407 -5.021 1.00 95.88 84 ILE A O 1
ATOM 603 N N . CYS A 1 85 ? 5.188 -6.430 -5.274 1.00 96.88 85 CYS A N 1
ATOM 604 C CA . CYS A 1 85 ? 4.678 -5.085 -5.589 1.00 96.88 85 CYS A CA 1
ATOM 605 C C . CYS A 1 85 ? 4.950 -4.663 -7.048 1.00 96.88 85 CYS A C 1
ATOM 607 O O . CYS A 1 85 ? 4.698 -3.526 -7.426 1.00 96.88 85 CYS A O 1
ATOM 609 N N . THR A 1 86 ? 5.520 -5.543 -7.881 1.00 97.12 86 THR A N 1
ATOM 610 C CA . THR A 1 86 ? 5.926 -5.211 -9.263 1.00 97.12 86 THR A CA 1
ATOM 611 C C . THR A 1 86 ? 4.812 -5.383 -10.295 1.00 97.12 86 THR A C 1
ATOM 613 O O . THR A 1 86 ? 4.938 -4.893 -11.416 1.00 97.12 86 THR A O 1
ATOM 616 N N . TYR A 1 87 ? 3.739 -6.089 -9.941 1.00 96.81 87 TYR A N 1
ATOM 617 C CA . TYR A 1 87 ? 2.545 -6.273 -10.760 1.00 96.81 87 TYR A CA 1
ATOM 618 C C . TYR A 1 87 ? 1.343 -6.583 -9.867 1.00 96.81 87 TYR A C 1
ATOM 620 O O . TYR A 1 87 ? 1.499 -6.900 -8.689 1.00 96.81 87 TYR A O 1
ATOM 628 N N . ASN A 1 88 ? 0.139 -6.526 -10.437 1.00 97.50 88 ASN A N 1
ATOM 629 C CA . ASN A 1 88 ? -1.076 -6.844 -9.702 1.00 97.50 88 ASN A CA 1
ATOM 630 C C . ASN A 1 88 ? -1.168 -8.353 -9.378 1.00 97.50 88 ASN A C 1
ATOM 632 O O . ASN A 1 88 ? -1.515 -9.150 -10.251 1.00 97.50 88 ASN A O 1
ATOM 636 N N . ALA A 1 89 ? -0.835 -8.730 -8.139 1.00 97.12 89 ALA A N 1
ATOM 637 C CA . ALA A 1 89 ? -0.831 -10.113 -7.656 1.00 97.12 89 ALA A CA 1
ATOM 638 C C . ALA A 1 89 ? -1.909 -10.430 -6.601 1.00 97.12 89 ALA A C 1
ATOM 640 O O . ALA A 1 89 ? -2.240 -11.602 -6.420 1.00 97.12 89 ALA A O 1
ATOM 641 N N . TYR A 1 90 ? -2.443 -9.422 -5.907 1.00 96.00 90 TYR A N 1
ATOM 642 C CA . TYR A 1 90 ? -3.353 -9.592 -4.773 1.00 96.00 90 TYR A CA 1
ATOM 643 C C . TYR A 1 90 ? -4.657 -8.828 -5.009 1.00 96.00 90 TYR A C 1
ATOM 645 O O . TYR A 1 90 ? -4.648 -7.752 -5.590 1.00 96.00 90 TYR A O 1
ATOM 653 N N . ASN A 1 91 ? -5.762 -9.390 -4.520 1.00 96.44 91 ASN A N 1
ATOM 654 C CA . ASN A 1 91 ? -7.073 -8.740 -4.426 1.00 96.44 91 ASN A CA 1
ATOM 655 C C . ASN A 1 91 ? -7.529 -8.785 -2.957 1.00 96.44 91 ASN A C 1
ATOM 657 O O . ASN A 1 91 ? -6.904 -9.477 -2.156 1.00 96.44 91 ASN A O 1
ATOM 661 N N . CYS A 1 92 ? -8.643 -8.137 -2.605 1.00 96.06 92 CYS A N 1
ATOM 662 C CA . CYS A 1 92 ? -9.159 -8.142 -1.228 1.00 96.06 92 CYS A CA 1
ATOM 663 C C . CYS A 1 92 ? -9.398 -9.551 -0.653 1.00 96.06 92 CYS A C 1
ATOM 665 O O . CYS A 1 92 ? -9.134 -9.782 0.519 1.00 96.06 92 CYS A O 1
ATOM 667 N N . ASP A 1 93 ? -9.780 -10.526 -1.484 1.00 95.31 93 ASP A N 1
ATOM 668 C CA . ASP A 1 93 ? -9.972 -11.924 -1.058 1.00 95.31 93 ASP A CA 1
ATOM 669 C C . ASP A 1 93 ? -8.671 -12.636 -0.632 1.00 95.31 93 ASP A C 1
ATOM 671 O O . ASP A 1 93 ? -8.710 -13.759 -0.128 1.00 95.31 93 ASP A O 1
ATOM 675 N N . ALA A 1 94 ? -7.507 -12.019 -0.862 1.00 94.25 94 ALA A N 1
ATOM 676 C CA . ALA A 1 94 ? -6.215 -12.538 -0.421 1.00 94.25 94 ALA A CA 1
ATOM 677 C C . ALA A 1 94 ? -5.934 -12.269 1.069 1.00 94.25 94 ALA A C 1
ATOM 679 O O . ALA A 1 94 ? -4.973 -12.826 1.602 1.00 94.25 94 ALA A O 1
ATOM 680 N N . PHE A 1 95 ? -6.747 -11.439 1.730 1.00 93.75 95 PHE A N 1
ATOM 681 C CA . PHE A 1 95 ? -6.540 -10.995 3.107 1.00 93.75 95 PHE A CA 1
ATOM 682 C C . PHE A 1 95 ? -7.705 -11.423 3.998 1.00 93.75 95 PHE A C 1
ATOM 684 O O . PHE A 1 95 ? -8.856 -11.465 3.563 1.00 93.75 95 PHE A O 1
ATOM 691 N N . ALA A 1 96 ? -7.414 -11.748 5.259 1.00 93.62 96 ALA A N 1
ATOM 692 C CA . ALA A 1 96 ? -8.449 -12.135 6.214 1.00 93.62 96 ALA A CA 1
ATOM 693 C C . ALA A 1 96 ? -9.113 -10.917 6.872 1.00 93.62 96 ALA A C 1
ATOM 695 O O . ALA A 1 96 ? -10.253 -11.013 7.326 1.00 93.62 96 ALA A O 1
ATOM 696 N N . THR A 1 97 ? -8.396 -9.792 6.941 1.00 94.31 97 THR A N 1
ATOM 697 C CA . THR A 1 97 ? -8.845 -8.555 7.593 1.00 94.31 97 THR A CA 1
ATOM 698 C C . THR A 1 97 ? -8.490 -7.327 6.765 1.00 94.31 97 THR A C 1
ATOM 700 O O . THR A 1 97 ? -7.531 -7.344 5.984 1.00 94.31 97 THR A O 1
ATOM 703 N N . GLN A 1 98 ? -9.230 -6.241 6.983 1.00 95.81 98 GLN A N 1
ATOM 704 C CA . GLN A 1 98 ? -8.952 -4.938 6.381 1.00 95.81 98 GLN A CA 1
ATOM 705 C C . GLN A 1 98 ? -7.542 -4.451 6.746 1.00 95.81 98 GLN A C 1
ATOM 707 O O . GLN A 1 98 ? -6.816 -3.949 5.894 1.00 95.81 98 GLN A O 1
ATOM 712 N N . ILE A 1 99 ? -7.111 -4.691 7.987 1.00 94.69 99 ILE A N 1
ATOM 713 C CA . ILE A 1 99 ? -5.798 -4.273 8.501 1.00 94.69 99 ILE A CA 1
ATOM 714 C C . ILE A 1 99 ? -4.651 -4.925 7.714 1.00 94.69 99 ILE A C 1
ATOM 716 O O . ILE A 1 99 ? -3.648 -4.275 7.417 1.00 94.69 99 ILE A O 1
ATOM 720 N N . GLU A 1 100 ? -4.784 -6.204 7.356 1.00 94.06 100 GLU A N 1
ATOM 721 C CA . GLU A 1 100 ? -3.798 -6.896 6.519 1.00 94.06 100 GLU A CA 1
ATOM 722 C C . GLU A 1 100 ? -3.758 -6.300 5.103 1.00 94.06 100 GLU A C 1
ATOM 724 O O . GLU A 1 100 ? -2.682 -5.962 4.600 1.00 94.06 100 GLU A O 1
ATOM 729 N N . ALA A 1 101 ? -4.919 -6.101 4.475 1.00 95.62 101 ALA A N 1
ATOM 730 C CA . ALA A 1 101 ? -4.995 -5.482 3.152 1.00 95.62 101 ALA A CA 1
ATOM 731 C C . ALA A 1 101 ? -4.387 -4.068 3.147 1.00 95.62 101 ALA A C 1
ATOM 733 O O . ALA A 1 101 ? -3.609 -3.735 2.251 1.00 95.62 101 ALA A O 1
ATOM 734 N N . GLN A 1 102 ? -4.663 -3.274 4.185 1.00 97.00 102 GLN A N 1
ATOM 735 C CA . GLN A 1 102 ? -4.091 -1.942 4.368 1.00 97.00 102 GLN A CA 1
ATOM 736 C C . GLN A 1 102 ? -2.567 -1.992 4.494 1.00 97.00 102 GLN A C 1
ATOM 738 O O . GLN A 1 102 ? -1.866 -1.243 3.820 1.00 97.00 102 GLN A O 1
ATOM 743 N N . ALA A 1 103 ? -2.031 -2.917 5.294 1.00 96.19 103 ALA A N 1
ATOM 744 C CA . ALA A 1 103 ? -0.587 -3.066 5.443 1.00 96.19 103 ALA A CA 1
ATOM 745 C C . ALA A 1 103 ? 0.099 -3.413 4.108 1.00 96.19 103 ALA A C 1
ATOM 747 O O . ALA A 1 103 ? 1.190 -2.913 3.825 1.00 96.19 103 ALA A O 1
ATOM 748 N N . CYS A 1 104 ? -0.537 -4.241 3.272 1.00 95.62 104 CYS A N 1
ATOM 749 C CA . CYS A 1 104 ? -0.059 -4.514 1.919 1.00 95.62 104 CYS A CA 1
ATOM 750 C C . CYS A 1 104 ? -0.104 -3.272 1.022 1.00 95.62 104 CYS A C 1
ATOM 752 O O . CYS A 1 104 ? 0.895 -2.957 0.367 1.00 95.62 104 CYS A O 1
ATOM 754 N N . HIS A 1 105 ? -1.250 -2.584 1.001 1.00 97.00 105 HIS A N 1
ATOM 755 C CA . HIS A 1 105 ? -1.453 -1.367 0.226 1.00 97.00 105 HIS A CA 1
ATOM 756 C C . HIS A 1 105 ? -0.369 -0.340 0.557 1.00 97.00 105 HIS A C 1
ATOM 758 O O . HIS A 1 105 ? 0.388 0.053 -0.327 1.00 97.00 105 HIS A O 1
ATOM 764 N N . ASP A 1 106 ? -0.203 -0.001 1.835 1.00 96.12 106 ASP A N 1
ATOM 765 C CA . ASP A 1 106 ? 0.760 1.002 2.290 1.00 96.12 106 ASP A CA 1
ATOM 766 C C . ASP A 1 106 ? 2.201 0.590 1.969 1.00 96.12 106 ASP A C 1
ATOM 768 O O . ASP A 1 106 ? 3.011 1.408 1.516 1.00 96.12 106 ASP A O 1
ATOM 772 N N . HIS A 1 107 ? 2.527 -0.696 2.150 1.00 95.25 107 HIS A N 1
ATOM 773 C CA . HIS A 1 107 ? 3.847 -1.220 1.822 1.00 95.25 107 HIS A CA 1
ATOM 774 C C . HIS A 1 107 ? 4.157 -1.053 0.334 1.00 95.25 107 HIS A C 1
ATOM 776 O O . HIS A 1 107 ? 5.167 -0.437 -0.017 1.00 95.25 107 HIS A O 1
ATOM 782 N N . CYS A 1 108 ? 3.292 -1.548 -0.550 1.00 96.06 108 CYS A N 1
ATOM 783 C CA . CYS A 1 108 ? 3.534 -1.454 -1.983 1.00 96.06 108 CYS A CA 1
ATOM 784 C C . CYS A 1 108 ? 3.449 -0.008 -2.486 1.00 96.06 108 CYS A C 1
ATOM 786 O O . CYS A 1 108 ? 4.305 0.398 -3.274 1.00 96.06 108 CYS A O 1
ATOM 788 N N . PHE A 1 109 ? 2.518 0.800 -1.975 1.00 96.56 109 PHE A N 1
ATOM 789 C CA . PHE A 1 109 ? 2.418 2.222 -2.300 1.00 96.56 109 PHE A CA 1
ATOM 790 C C . PHE A 1 109 ? 3.717 2.963 -1.954 1.00 96.56 109 PHE A C 1
ATOM 792 O O . PHE A 1 109 ? 4.203 3.757 -2.757 1.00 96.56 109 PHE A O 1
ATOM 799 N N . SER A 1 110 ? 4.350 2.652 -0.815 1.00 95.56 110 SER A N 1
ATOM 800 C CA . SER A 1 110 ? 5.640 3.249 -0.433 1.00 95.56 110 SER A CA 1
ATOM 801 C C . SER A 1 110 ? 6.799 2.881 -1.372 1.00 95.56 110 SER A C 1
ATOM 803 O O . SER A 1 110 ? 7.752 3.651 -1.506 1.00 95.56 110 SER A O 1
ATOM 805 N N . LEU A 1 111 ? 6.724 1.723 -2.037 1.00 95.44 111 LEU A N 1
ATOM 806 C CA . LEU A 1 111 ? 7.768 1.224 -2.933 1.00 95.44 111 LEU A CA 1
ATOM 807 C C . LEU A 1 111 ? 7.597 1.701 -4.376 1.00 95.44 111 LEU A C 1
ATOM 809 O O . LEU A 1 111 ? 8.590 2.033 -5.025 1.00 95.44 111 LEU A O 1
ATOM 813 N N . VAL A 1 112 ? 6.364 1.701 -4.894 1.00 96.81 112 VAL A N 1
ATOM 814 C CA . VAL A 1 112 ? 6.094 1.992 -6.315 1.00 96.81 112 VAL A CA 1
ATOM 815 C C . VAL A 1 112 ? 5.364 3.312 -6.552 1.00 96.81 112 VAL A C 1
ATOM 817 O O . VAL A 1 112 ? 5.358 3.799 -7.681 1.00 96.81 112 VAL A O 1
ATOM 820 N N . GLY A 1 113 ? 4.797 3.922 -5.509 1.00 97.00 113 GLY A N 1
ATOM 821 C CA . GLY A 1 113 ? 4.138 5.230 -5.566 1.00 97.00 113 GLY A CA 1
ATOM 822 C C . GLY A 1 113 ? 2.695 5.216 -6.075 1.00 97.00 113 GLY A C 1
ATOM 823 O O . GLY A 1 113 ? 2.168 6.278 -6.395 1.00 97.00 113 GLY A O 1
ATOM 824 N N . TYR A 1 114 ? 2.071 4.043 -6.202 1.00 97.31 114 TYR A N 1
ATOM 825 C CA . TYR A 1 114 ? 0.666 3.882 -6.586 1.00 97.31 114 TYR A CA 1
ATOM 826 C C . TYR A 1 114 ? 0.105 2.549 -6.072 1.00 97.31 114 TYR A C 1
ATOM 828 O O . TYR A 1 114 ? 0.867 1.632 -5.753 1.00 97.31 114 TYR A O 1
ATOM 836 N N . ASP A 1 115 ? -1.224 2.423 -6.040 1.00 97.44 115 ASP A N 1
ATOM 837 C CA . ASP A 1 115 ? -1.902 1.170 -5.702 1.00 97.44 115 ASP A CA 1
ATOM 838 C C . ASP A 1 115 ? -1.814 0.157 -6.860 1.00 97.44 115 ASP A C 1
ATOM 840 O O . ASP A 1 115 ? -2.675 0.063 -7.739 1.00 97.44 115 ASP A O 1
ATOM 844 N N . VAL A 1 116 ? -0.719 -0.604 -6.875 1.00 97.62 116 VAL A N 1
ATOM 845 C CA . VAL A 1 116 ? -0.436 -1.634 -7.888 1.00 97.62 116 VAL A CA 1
ATOM 846 C C . VAL A 1 116 ? -1.426 -2.802 -7.861 1.00 97.62 116 VAL A C 1
ATOM 848 O O . VAL A 1 116 ? -1.603 -3.484 -8.876 1.00 97.62 116 VAL A O 1
ATOM 851 N N . HIS A 1 117 ? -2.083 -3.029 -6.725 1.00 97.50 117 HIS A N 1
ATOM 852 C CA . HIS A 1 117 ? -3.008 -4.140 -6.515 1.00 97.50 117 HIS A CA 1
ATOM 853 C C . HIS A 1 117 ? -4.473 -3.741 -6.694 1.00 97.50 117 HIS A C 1
ATOM 855 O O . HIS A 1 117 ? -5.309 -4.611 -6.931 1.00 97.50 117 HIS A O 1
ATOM 861 N N . ARG A 1 118 ? -4.773 -2.436 -6.693 1.00 97.44 118 ARG A N 1
ATOM 862 C CA . ARG A 1 118 ? -6.141 -1.898 -6.747 1.00 97.44 118 ARG A CA 1
ATOM 863 C C . ARG A 1 118 ? -6.970 -2.361 -5.544 1.00 97.44 118 ARG A C 1
ATOM 865 O O . ARG A 1 118 ? -8.126 -2.753 -5.709 1.00 97.44 118 ARG A O 1
ATOM 872 N N . LEU A 1 119 ? -6.339 -2.385 -4.370 1.00 97.56 119 LEU A N 1
ATOM 873 C CA . LEU A 1 119 ? -6.988 -2.694 -3.095 1.00 97.56 119 LEU A CA 1
ATOM 874 C C . LEU A 1 119 ? -7.819 -1.509 -2.586 1.00 97.56 119 LEU A C 1
ATOM 876 O O . LEU A 1 119 ? -8.811 -1.731 -1.897 1.00 97.56 119 LEU A O 1
ATOM 880 N N . ASP A 1 120 ? -7.442 -0.287 -2.955 1.00 98.00 120 ASP A N 1
ATOM 881 C CA . ASP A 1 120 ? -8.171 0.959 -2.726 1.00 98.00 120 ASP A CA 1
ATOM 882 C C . ASP A 1 120 ? -8.818 1.396 -4.056 1.00 98.00 120 ASP A C 1
ATOM 884 O O . ASP A 1 120 ? -8.192 1.964 -4.956 1.00 98.00 120 ASP A O 1
ATOM 888 N N . ALA A 1 121 ? -10.081 1.013 -4.247 1.00 95.12 121 ALA A N 1
ATOM 889 C CA . ALA A 1 121 ? -10.757 1.171 -5.533 1.00 95.12 121 ALA A CA 1
ATOM 890 C C . ALA A 1 121 ? -11.206 2.618 -5.797 1.00 95.12 121 ALA A C 1
ATOM 892 O O . ALA A 1 121 ? -11.251 3.048 -6.958 1.00 95.12 121 ALA A O 1
ATOM 893 N N . ASP A 1 122 ? -11.557 3.349 -4.746 1.00 96.56 122 ASP A N 1
ATOM 894 C CA . ASP A 1 122 ? -12.047 4.724 -4.765 1.00 96.56 122 ASP A CA 1
ATOM 895 C C . ASP A 1 122 ? -10.973 5.771 -4.432 1.00 96.56 122 ASP A C 1
ATOM 897 O O . ASP A 1 122 ? -11.190 6.954 -4.705 1.00 96.56 122 ASP A O 1
ATOM 901 N N . ASN A 1 123 ? -9.762 5.337 -4.073 1.00 96.00 123 ASN A N 1
ATOM 902 C CA . ASN A 1 123 ? -8.566 6.151 -3.829 1.00 96.00 123 ASN A CA 1
ATOM 903 C C . ASN A 1 123 ? -8.726 7.114 -2.648 1.00 96.00 123 ASN A C 1
ATOM 905 O O . ASN A 1 123 ? -8.260 8.261 -2.708 1.00 96.00 123 ASN A O 1
ATOM 909 N N . ASP A 1 124 ? -9.417 6.679 -1.601 1.00 97.19 124 ASP A N 1
ATOM 910 C CA . ASP A 1 124 ? -9.594 7.464 -0.381 1.00 97.19 124 ASP A CA 1
ATOM 911 C C . ASP A 1 124 ? -8.497 7.188 0.670 1.00 97.19 124 ASP A C 1
ATOM 913 O O . ASP A 1 124 ? -8.400 7.890 1.684 1.00 97.19 124 ASP A O 1
ATOM 917 N N . GLY A 1 125 ? -7.606 6.236 0.374 1.00 95.88 125 GLY A N 1
ATOM 918 C CA . GLY A 1 125 ? -6.504 5.788 1.215 1.00 95.88 125 GLY A CA 1
ATOM 919 C C . GLY A 1 125 ? -6.832 4.559 2.062 1.00 95.88 125 GLY A C 1
ATOM 920 O O . GLY A 1 125 ? -5.950 4.103 2.799 1.00 95.88 125 GLY A O 1
ATOM 921 N N . ILE A 1 126 ? -8.052 4.024 1.980 1.00 96.94 126 ILE A N 1
ATOM 922 C CA . ILE A 1 126 ? -8.515 2.882 2.765 1.00 96.94 126 ILE A CA 1
ATOM 923 C C . ILE A 1 126 ? -8.682 1.667 1.848 1.00 96.94 126 ILE A C 1
ATOM 925 O O . ILE A 1 126 ? -9.584 1.556 1.026 1.00 96.94 126 ILE A O 1
ATOM 929 N N . ALA A 1 127 ? -7.799 0.688 2.014 1.00 97.25 127 ALA A N 1
ATOM 930 C CA . ALA A 1 127 ? -7.841 -0.535 1.230 1.00 97.25 127 ALA A CA 1
ATOM 931 C C . ALA A 1 127 ? -8.927 -1.494 1.741 1.00 97.25 127 ALA A C 1
ATOM 933 O O . ALA A 1 127 ? -9.034 -1.741 2.945 1.00 97.25 127 ALA A O 1
ATOM 934 N N . CYS A 1 128 ? -9.659 -2.116 0.811 1.00 97.44 128 CYS A N 1
ATOM 935 C CA . CYS A 1 128 ? -10.557 -3.249 1.050 1.00 97.44 128 CYS A CA 1
ATOM 936 C C . CYS A 1 128 ? -11.544 -3.067 2.220 1.00 97.44 128 CYS A C 1
ATOM 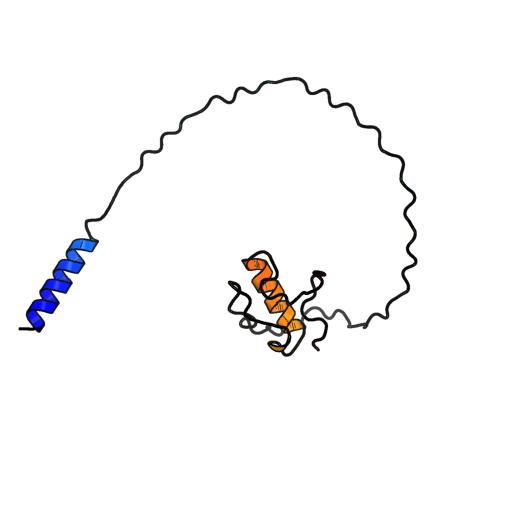938 O O . CYS A 1 128 ? -11.683 -3.956 3.061 1.00 97.44 128 CYS A O 1
ATOM 940 N N . GLU A 1 129 ? -12.281 -1.955 2.240 1.00 96.12 129 GLU A N 1
ATOM 941 C CA . GLU A 1 129 ? -13.203 -1.560 3.324 1.00 96.12 129 GLU A CA 1
ATOM 942 C C . GLU A 1 129 ? -14.293 -2.585 3.689 1.00 96.12 129 GLU A C 1
ATOM 944 O O . GLU A 1 129 ? -14.909 -2.513 4.749 1.00 96.12 129 GLU A O 1
ATOM 949 N N . VAL A 1 130 ? -14.567 -3.535 2.792 1.00 94.38 130 VAL A N 1
ATOM 950 C CA . VAL A 1 130 ? -15.568 -4.594 2.989 1.00 94.38 130 VAL A CA 1
ATOM 951 C C . VAL A 1 130 ? -15.076 -5.735 3.881 1.00 94.38 130 VAL A C 1
ATOM 953 O O . VAL A 1 130 ? -15.884 -6.574 4.289 1.00 94.38 130 VAL A O 1
ATOM 956 N N . LEU A 1 131 ? -13.766 -5.812 4.132 1.00 93.12 131 LEU A N 1
ATOM 957 C CA . LEU A 1 131 ? -13.175 -6.835 4.986 1.00 93.12 131 LEU A CA 1
ATOM 958 C C . LEU A 1 131 ? -13.404 -6.522 6.477 1.00 93.12 131 LEU A C 1
ATOM 960 O O . LEU A 1 131 ? -13.588 -5.359 6.835 1.00 93.12 131 LEU A O 1
ATOM 964 N N . PRO A 1 132 ? -13.395 -7.552 7.346 1.00 91.31 132 PRO A N 1
ATOM 965 C CA . PRO A 1 132 ? -13.527 -7.381 8.793 1.00 91.31 132 PRO A CA 1
ATOM 966 C C . PRO A 1 132 ? -12.408 -6.555 9.434 1.00 91.31 132 PRO A C 1
ATOM 968 O O . PRO A 1 132 ? -11.252 -6.626 8.945 1.00 91.31 132 PRO A O 1
#

Sequence (132 aa):
MGRLTAVIIISLLFLFVAVGFAAPSAQSDVATPVVIIHLPIIIQPIGSPPPLPTPLLTATASPTPSGTAVPPTETAVPFQVCQICTYNAYNCDAFATQIEAQACHDHCFSLVGYDVHRLDADNDGIACEVLP

Radius of gyration: 30.92 Å; chains: 1; bounding box: 68×83×42 Å

Foldseek 3Di:
DPVVVVVVVVVVVVVVVPPDDDDDDDDDPPDDDDPPPPDPPPDDPDPDDDDDDDPPDPPPDDDDPPPPPDPPPPPPPPPVLDDDLPAQDDELVSDQAQVSQLVHQVVSCVVPVDRRNCQPVPPPSRGVPVHD